Protein AF-A0A5C4U6F4-F1 (afdb_monomer_lite)

Organism: NCBI:txid1448266

Radius of gyration: 21.13 Å; chains: 1; bounding box: 52×26×67 Å

Secondary structure (DSSP, 8-state):
---PPPPP-SHHHHHHHHHHHHHHHIIIIIS-EEE-THHHHHSTT--EEETTT--HHHHHHHHHHHHHHHHHHHHHHHHHHHHHHHHHHHSS--HHHHHHHHHHHHHHTTTTHHHHHHHHHHHHHHHHTT----SSS----GGGHHHHHHHHHHHHHHHHHHHHHHHHHHHHHTT-

Structure (mmCIF, N/CA/C/O backbone):
data_AF-A0A5C4U6F4-F1
#
_entry.id   AF-A0A5C4U6F4-F1
#
loop_
_atom_site.group_PDB
_atom_site.id
_atom_site.type_symbol
_atom_site.label_atom_id
_atom_site.label_alt_id
_atom_site.label_comp_id
_atom_site.label_asym_id
_atom_site.label_entity_id
_atom_site.label_seq_id
_atom_site.pdbx_PDB_ins_code
_atom_site.Cartn_x
_atom_site.Cartn_y
_atom_site.Cartn_z
_atom_site.occupancy
_atom_site.B_iso_or_equiv
_atom_site.auth_seq_id
_atom_site.auth_comp_id
_atom_site.auth_asym_id
_atom_site.auth_atom_id
_atom_site.pdbx_PDB_model_num
ATOM 1 N N . MET A 1 1 ? -25.221 11.798 31.124 1.00 43.78 1 MET A N 1
ATOM 2 C CA . MET A 1 1 ? -24.812 12.220 29.763 1.00 43.78 1 MET A CA 1
ATOM 3 C C . MET A 1 1 ? -24.644 10.968 28.917 1.00 43.78 1 MET A C 1
ATOM 5 O O . MET A 1 1 ? -23.911 10.088 29.334 1.00 43.78 1 MET A O 1
ATOM 9 N N . LYS A 1 2 ? -25.343 10.835 27.782 1.00 39.31 2 LYS A N 1
ATOM 10 C CA . LYS A 1 2 ? -25.127 9.717 26.847 1.00 39.31 2 LYS A CA 1
ATOM 11 C C . LYS A 1 2 ? -23.857 10.037 26.055 1.00 39.31 2 LYS A C 1
ATOM 13 O O . LYS A 1 2 ? -23.922 10.786 25.084 1.00 39.31 2 LYS A O 1
ATOM 18 N N . THR A 1 3 ? -22.701 9.566 26.509 1.00 49.53 3 THR A N 1
ATOM 19 C CA . THR A 1 3 ? -21.468 9.658 25.722 1.00 49.53 3 THR A CA 1
ATOM 20 C C . THR A 1 3 ? -21.665 8.784 24.485 1.00 49.53 3 THR A C 1
ATOM 22 O O . THR A 1 3 ? -21.923 7.584 24.569 1.00 49.53 3 THR A O 1
ATOM 25 N N . SER A 1 4 ? -21.679 9.401 23.303 1.00 56.97 4 SER A N 1
ATOM 26 C CA . SER A 1 4 ? -21.744 8.651 22.052 1.00 56.97 4 SER A CA 1
ATOM 27 C C . SER A 1 4 ? -20.520 7.745 21.980 1.00 56.97 4 SER A C 1
ATOM 29 O O . SER A 1 4 ? -19.397 8.244 22.051 1.00 56.97 4 SER A O 1
ATOM 31 N N . SER A 1 5 ? -20.721 6.433 21.845 1.00 60.81 5 SER A N 1
ATOM 32 C CA . SER A 1 5 ? -19.614 5.482 21.726 1.00 60.81 5 SER A CA 1
ATOM 33 C C . SER A 1 5 ? -18.685 5.902 20.577 1.00 60.81 5 SER A C 1
ATOM 35 O O . SER A 1 5 ? -19.193 6.141 19.471 1.00 60.81 5 SER A O 1
ATOM 37 N N . PRO A 1 6 ? -17.360 5.979 20.792 1.00 65.88 6 PRO A N 1
ATOM 38 C CA . PRO A 1 6 ? -16.426 6.352 19.740 1.00 65.88 6 PRO A CA 1
ATOM 39 C C . PRO A 1 6 ? -16.522 5.349 18.583 1.00 65.88 6 PRO A C 1
ATOM 41 O O . PRO A 1 6 ? -16.451 4.137 18.786 1.00 65.88 6 PRO A O 1
ATOM 44 N N . LYS A 1 7 ? -16.741 5.860 17.366 1.00 75.50 7 LYS A N 1
ATOM 45 C CA . LYS A 1 7 ? -16.837 5.051 16.144 1.00 75.50 7 LYS A CA 1
ATOM 46 C C . LYS A 1 7 ? -15.487 5.029 15.443 1.00 75.50 7 LYS A C 1
ATOM 48 O O . LYS A 1 7 ? -14.863 6.072 15.262 1.00 75.50 7 LYS A O 1
ATOM 53 N N . ALA A 1 8 ? -15.064 3.852 15.005 1.00 76.75 8 ALA A N 1
ATOM 54 C CA . ALA A 1 8 ? -13.876 3.697 14.188 1.00 76.75 8 ALA A CA 1
ATOM 55 C C . ALA A 1 8 ? -14.076 4.381 12.819 1.00 76.75 8 ALA A C 1
ATOM 57 O O . ALA A 1 8 ? -15.143 4.223 12.207 1.00 76.75 8 ALA A O 1
ATOM 58 N N . PRO A 1 9 ? -13.079 5.140 12.324 1.00 73.00 9 PRO A N 1
ATOM 59 C CA . PRO A 1 9 ? -13.207 5.922 11.102 1.00 73.00 9 PRO A CA 1
ATOM 60 C C . PRO A 1 9 ? -13.297 5.004 9.878 1.00 73.00 9 PRO A C 1
ATOM 62 O O . PRO A 1 9 ? -12.328 4.363 9.482 1.00 73.00 9 PRO A O 1
ATOM 65 N N . THR A 1 10 ? -14.463 4.942 9.240 1.00 75.38 10 THR A N 1
ATOM 66 C CA . THR A 1 10 ? -14.660 4.241 7.955 1.00 75.38 10 THR A CA 1
ATOM 67 C C . THR A 1 10 ? -14.498 5.176 6.756 1.00 75.38 10 THR A C 1
ATOM 69 O O . THR A 1 10 ? -14.116 4.732 5.679 1.00 75.38 10 THR A O 1
ATOM 72 N N . ILE A 1 11 ? -14.702 6.484 6.943 1.00 71.62 11 ILE A N 1
ATOM 73 C CA . ILE A 1 11 ? -14.535 7.508 5.895 1.00 71.62 11 ILE A CA 1
ATOM 74 C C . ILE A 1 11 ? -13.068 7.602 5.440 1.00 71.62 11 ILE A C 1
ATOM 76 O O . ILE A 1 11 ? -12.798 7.699 4.244 1.00 71.62 11 ILE A O 1
ATOM 80 N N . GLY A 1 12 ? -12.115 7.476 6.374 1.00 72.62 12 GLY A N 1
ATOM 81 C CA . GLY A 1 12 ? -10.680 7.457 6.061 1.00 72.62 12 GLY A CA 1
ATOM 82 C C . GLY A 1 12 ? -10.267 6.305 5.135 1.00 72.62 12 GLY A C 1
ATOM 83 O O . GLY A 1 12 ? -9.330 6.449 4.356 1.00 72.62 12 GLY A O 1
ATOM 84 N N . PHE A 1 13 ? -11.011 5.194 5.141 1.00 77.62 13 PHE A N 1
ATOM 85 C CA . PHE A 1 13 ? -10.776 4.083 4.221 1.00 77.62 13 PHE A CA 1
ATOM 86 C C . PHE A 1 13 ? -11.213 4.405 2.785 1.00 77.62 13 PHE A C 1
ATOM 88 O O . PHE A 1 13 ? -10.499 4.075 1.842 1.00 77.62 13 PHE A O 1
ATOM 95 N N . GLY A 1 14 ? -12.348 5.091 2.605 1.00 78.25 14 GLY A N 1
ATOM 96 C CA . GLY A 1 14 ? -12.781 5.546 1.279 1.00 78.25 14 GLY A CA 1
ATOM 97 C C . GLY A 1 14 ? -11.750 6.475 0.635 1.00 78.25 14 GLY A C 1
ATOM 98 O O . GLY A 1 14 ? -11.424 6.323 -0.537 1.00 78.25 14 GLY A O 1
ATOM 99 N N . PHE A 1 15 ? -11.161 7.373 1.427 1.00 81.75 15 PHE A N 1
ATOM 100 C CA . PHE A 1 15 ? -10.066 8.235 0.982 1.00 81.75 15 PHE A CA 1
ATOM 101 C C . PHE A 1 15 ? -8.808 7.440 0.585 1.00 81.75 15 PHE A C 1
ATOM 103 O O . PHE A 1 15 ? -8.254 7.673 -0.488 1.00 81.75 15 PHE A O 1
ATOM 110 N N . LEU A 1 16 ? -8.398 6.457 1.399 1.00 83.88 16 LEU A N 1
ATOM 111 C CA . LEU A 1 16 ? -7.277 5.559 1.088 1.00 83.88 16 LEU A CA 1
ATOM 112 C C . LEU A 1 16 ? -7.483 4.790 -0.224 1.00 83.88 16 LEU A C 1
ATOM 114 O O . LEU A 1 16 ? -6.562 4.716 -1.036 1.00 83.88 16 LEU A O 1
ATOM 118 N N . LEU A 1 17 ? -8.681 4.240 -0.449 1.00 83.25 17 LEU A N 1
ATOM 119 C CA . LEU A 1 17 ? -8.996 3.528 -1.688 1.00 83.25 17 LEU A CA 1
ATOM 120 C C . LEU A 1 17 ? -8.942 4.443 -2.907 1.00 83.25 17 LEU A C 1
ATOM 122 O O . LEU A 1 17 ? -8.392 4.045 -3.929 1.00 83.25 17 LEU A O 1
ATOM 126 N N . THR A 1 18 ? -9.471 5.662 -2.803 1.00 85.19 18 THR A N 1
ATOM 127 C CA . THR A 1 18 ? -9.406 6.635 -3.899 1.00 85.19 18 THR A CA 1
ATOM 128 C C . THR A 1 18 ? -7.960 6.977 -4.243 1.00 85.19 18 THR A C 1
ATOM 130 O O . THR A 1 18 ? -7.605 6.993 -5.416 1.00 85.19 18 THR A O 1
ATOM 133 N N . ILE A 1 19 ? -7.096 7.179 -3.244 1.00 85.69 19 ILE A N 1
ATOM 134 C CA . ILE A 1 19 ? -5.668 7.439 -3.478 1.00 85.69 19 ILE A CA 1
ATOM 135 C C . ILE A 1 19 ? -4.981 6.236 -4.126 1.00 85.69 19 ILE A C 1
ATOM 137 O O . ILE A 1 19 ? -4.240 6.415 -5.089 1.00 85.69 19 ILE A O 1
ATOM 141 N N . LEU A 1 20 ? -5.241 5.017 -3.643 1.00 85.19 20 LEU A N 1
ATOM 142 C CA . LEU A 1 20 ? -4.702 3.798 -4.252 1.00 85.19 20 LEU A CA 1
ATOM 143 C C . LEU A 1 20 ? -5.174 3.640 -5.701 1.00 85.19 20 LEU A C 1
ATOM 145 O O . LEU A 1 20 ? -4.367 3.333 -6.572 1.00 85.19 20 LEU A O 1
ATOM 149 N N . ALA A 1 21 ? -6.451 3.903 -5.980 1.00 85.88 21 ALA A N 1
ATOM 150 C CA . ALA A 1 21 ? -7.000 3.859 -7.330 1.00 85.88 21 ALA A CA 1
ATOM 151 C C . ALA A 1 21 ? -6.348 4.907 -8.243 1.00 85.88 21 ALA A C 1
ATOM 153 O O . ALA A 1 21 ? -5.967 4.577 -9.363 1.00 85.88 21 ALA A O 1
ATOM 154 N N . ILE A 1 22 ? -6.160 6.141 -7.759 1.00 86.69 22 ILE A N 1
ATOM 155 C CA . ILE A 1 22 ? -5.446 7.195 -8.493 1.00 86.69 22 ILE A CA 1
ATOM 156 C C . ILE A 1 22 ? -4.006 6.767 -8.774 1.00 86.69 22 ILE A C 1
ATOM 158 O O . ILE A 1 22 ? -3.541 6.936 -9.894 1.00 86.69 22 ILE A O 1
ATOM 162 N N . TYR A 1 23 ? -3.309 6.187 -7.795 1.00 83.44 23 TYR A N 1
ATOM 163 C CA . TYR A 1 23 ? -1.933 5.720 -7.971 1.00 83.44 23 TYR A CA 1
ATOM 164 C C . TYR A 1 23 ? -1.845 4.608 -9.030 1.00 83.44 23 TYR A C 1
ATOM 166 O O . TYR A 1 23 ? -0.988 4.669 -9.907 1.00 83.44 23 TYR A O 1
ATOM 174 N N . ILE A 1 24 ? -2.777 3.649 -9.015 1.00 85.44 24 ILE A N 1
ATOM 175 C CA . ILE A 1 24 ? -2.857 2.572 -10.016 1.00 85.44 24 ILE A CA 1
ATOM 176 C C . ILE A 1 24 ? -3.154 3.118 -11.411 1.00 85.44 24 ILE A C 1
ATOM 178 O O . ILE A 1 24 ? -2.460 2.784 -12.371 1.00 85.44 24 ILE A O 1
ATOM 182 N N . LEU A 1 25 ? -4.169 3.975 -11.530 1.00 86.19 25 LEU A N 1
ATOM 183 C CA . LEU A 1 25 ? -4.541 4.594 -12.800 1.00 86.19 25 LEU A CA 1
ATOM 184 C C . LEU A 1 25 ? -3.403 5.448 -13.352 1.00 86.19 25 LEU A C 1
ATOM 186 O O . LEU A 1 25 ? -3.127 5.396 -14.547 1.00 86.19 25 LEU A O 1
ATOM 190 N N . ARG A 1 26 ? -2.713 6.194 -12.486 1.00 83.94 26 ARG A N 1
ATOM 191 C CA . ARG A 1 26 ? -1.544 6.984 -12.858 1.00 83.94 26 ARG A CA 1
ATOM 192 C C . ARG A 1 26 ? -0.465 6.111 -13.488 1.00 83.94 26 ARG A C 1
ATOM 194 O O . ARG A 1 26 ? -0.109 6.371 -14.626 1.00 83.94 26 ARG A O 1
ATOM 201 N N . THR A 1 27 ? -0.025 5.049 -12.816 1.00 82.00 27 THR A N 1
ATOM 202 C CA . THR A 1 27 ? 1.025 4.159 -13.342 1.00 82.00 27 THR A CA 1
ATOM 203 C C . THR A 1 27 ? 0.613 3.460 -14.643 1.00 82.00 27 THR A C 1
ATOM 205 O O . THR A 1 27 ? 1.396 3.396 -15.586 1.00 82.00 27 THR A O 1
ATOM 208 N N . LEU A 1 28 ? -0.608 2.916 -14.708 1.00 84.44 28 LEU A N 1
ATOM 209 C CA . LEU A 1 28 ? -1.011 2.034 -15.811 1.00 84.44 28 LEU A CA 1
ATOM 210 C C . LEU A 1 28 ? -1.570 2.771 -17.031 1.00 84.44 28 LEU A C 1
ATOM 212 O O . LEU A 1 28 ? -1.412 2.289 -18.149 1.00 84.44 28 LEU A O 1
ATOM 216 N N . VAL A 1 29 ? -2.264 3.891 -16.826 1.00 81.94 29 VAL A N 1
ATOM 217 C CA . VAL A 1 29 ? -3.041 4.561 -17.881 1.00 81.94 29 VAL A CA 1
ATOM 218 C C . VAL A 1 29 ? -2.384 5.860 -18.322 1.00 81.94 29 VAL A C 1
ATOM 220 O O . VAL A 1 29 ? -2.282 6.103 -19.521 1.00 81.94 29 VAL A O 1
ATOM 223 N N . PHE A 1 30 ? -1.961 6.690 -17.366 1.00 81.44 30 PHE A N 1
ATOM 224 C CA . PHE A 1 30 ? -1.459 8.032 -17.661 1.00 81.44 30 PHE A CA 1
ATOM 225 C C . PHE A 1 30 ? 0.044 8.039 -17.939 1.00 81.44 30 PHE A C 1
ATOM 227 O O . PHE A 1 30 ? 0.463 8.507 -18.990 1.00 81.44 3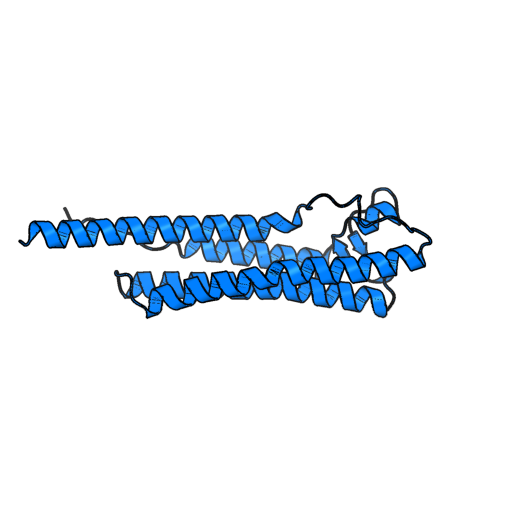0 PHE A O 1
ATOM 234 N N . ASP A 1 31 ? 0.831 7.485 -17.020 1.00 83.00 31 ASP A N 1
ATOM 235 C CA . ASP A 1 31 ? 2.291 7.485 -17.096 1.00 83.00 31 ASP A CA 1
ATOM 236 C C . ASP A 1 31 ? 2.804 6.362 -18.020 1.00 83.00 31 ASP A C 1
ATOM 238 O O . ASP A 1 31 ? 3.913 6.455 -18.539 1.00 83.00 31 ASP A O 1
ATOM 242 N N . GLN A 1 32 ? 1.997 5.309 -18.238 1.00 84.56 32 GLN A N 1
ATOM 243 C CA . GLN A 1 32 ? 2.347 4.109 -19.022 1.00 84.56 32 GLN A CA 1
ATOM 244 C C . GLN A 1 32 ? 3.769 3.611 -18.723 1.00 84.56 32 GLN A C 1
ATOM 246 O O . GLN A 1 32 ? 4.562 3.315 -19.617 1.00 84.56 32 GLN A O 1
ATOM 251 N N . GLY A 1 33 ? 4.108 3.573 -17.439 1.00 84.94 33 GLY A N 1
ATOM 252 C CA . GLY A 1 33 ? 5.467 3.339 -16.994 1.00 84.94 33 GLY A CA 1
ATOM 253 C C . GLY A 1 33 ? 5.553 3.197 -15.486 1.00 84.94 33 GLY A C 1
ATOM 254 O O . GLY A 1 33 ? 4.643 3.574 -14.745 1.00 84.94 33 GLY A O 1
ATOM 255 N N . PHE A 1 34 ? 6.658 2.629 -15.016 1.00 83.38 34 PHE A N 1
ATOM 256 C CA . PHE A 1 34 ? 6.899 2.445 -13.591 1.00 83.38 34 PHE A CA 1
ATOM 257 C C . PHE A 1 34 ? 7.718 3.613 -13.039 1.00 83.38 34 PHE A C 1
ATOM 259 O O . PHE A 1 34 ? 8.831 3.836 -13.518 1.00 83.38 34 PHE A O 1
ATOM 266 N N . PRO A 1 35 ? 7.230 4.338 -12.014 1.00 80.56 35 PRO A N 1
ATOM 267 C CA . PRO A 1 35 ? 8.041 5.348 -11.352 1.00 80.56 35 PRO A CA 1
ATOM 268 C C . PRO A 1 35 ? 9.224 4.653 -10.679 1.00 80.56 35 PRO A C 1
ATOM 270 O O . PRO A 1 35 ? 9.040 3.805 -9.802 1.00 80.56 35 PRO A O 1
ATOM 273 N N . HIS A 1 36 ? 10.438 4.967 -11.121 1.00 78.06 36 HIS A N 1
ATOM 274 C CA . HIS A 1 36 ? 11.644 4.370 -10.565 1.00 78.06 36 HIS A CA 1
ATOM 275 C C . HIS A 1 36 ? 12.854 5.279 -10.811 1.00 78.06 36 HIS A C 1
ATOM 277 O O . HIS A 1 36 ? 13.015 5.775 -11.927 1.00 78.06 36 HIS A O 1
ATOM 283 N N . PRO A 1 37 ? 13.763 5.452 -9.830 1.00 77.31 37 PRO A N 1
ATOM 284 C CA . PRO A 1 37 ? 14.943 6.307 -9.991 1.00 77.31 37 PRO A CA 1
ATOM 285 C C . PRO A 1 37 ? 15.850 5.921 -11.165 1.00 77.31 37 PRO A C 1
ATOM 287 O O . PRO A 1 37 ? 16.582 6.760 -11.676 1.00 77.31 37 PRO A O 1
ATOM 290 N N . VAL A 1 38 ? 15.784 4.664 -11.615 1.00 77.81 38 VAL A N 1
ATOM 291 C CA . VAL A 1 38 ? 16.573 4.175 -12.759 1.00 77.81 38 VAL A CA 1
ATOM 292 C C . VAL A 1 38 ? 16.274 4.934 -14.051 1.00 77.81 38 VAL A C 1
ATOM 294 O O . VAL A 1 38 ? 17.178 5.074 -14.866 1.00 77.81 38 VAL A O 1
ATOM 297 N N . ALA A 1 39 ? 15.059 5.472 -14.206 1.00 81.06 39 ALA A N 1
ATOM 298 C CA . ALA A 1 39 ? 14.689 6.292 -15.356 1.00 81.06 39 ALA A CA 1
ATOM 299 C C . ALA A 1 39 ? 15.653 7.473 -15.513 1.00 81.06 39 ALA A C 1
ATOM 301 O O . ALA A 1 39 ? 16.315 7.579 -16.533 1.00 81.06 39 ALA A O 1
ATOM 302 N N . SER A 1 40 ? 15.857 8.250 -14.442 1.00 79.00 40 SER A N 1
ATOM 303 C CA . SER A 1 40 ? 16.752 9.419 -14.437 1.00 79.00 40 SER A CA 1
ATOM 304 C C . SER A 1 40 ? 18.217 9.109 -14.728 1.00 79.00 40 SER A C 1
ATOM 306 O O . SER A 1 40 ? 18.981 10.002 -15.090 1.00 79.00 40 SER A O 1
ATOM 308 N N . VAL A 1 41 ? 18.624 7.859 -14.510 1.00 77.50 41 VAL A N 1
ATOM 309 C CA . VAL A 1 41 ? 20.000 7.416 -14.723 1.00 77.50 41 VAL A CA 1
ATOM 310 C C . VAL A 1 41 ? 20.218 6.974 -16.168 1.00 77.50 41 VAL A C 1
ATOM 312 O O . VAL A 1 41 ? 21.297 7.194 -16.710 1.00 77.50 41 VAL A O 1
ATOM 315 N N . VAL A 1 42 ? 19.205 6.369 -16.787 1.00 77.31 42 VAL A N 1
ATOM 316 C CA . VAL A 1 42 ? 19.246 5.988 -18.204 1.00 77.31 42 VAL A CA 1
ATOM 317 C C . VAL A 1 42 ? 18.970 7.201 -19.096 1.00 77.31 42 VAL A C 1
ATOM 319 O O . VAL A 1 42 ? 19.690 7.417 -20.067 1.00 77.31 42 VAL A O 1
ATOM 322 N N . GLU A 1 43 ? 17.997 8.031 -18.725 1.00 80.31 43 GLU A N 1
ATOM 323 C CA . GLU A 1 43 ? 17.619 9.254 -19.426 1.00 80.31 43 GLU A CA 1
ATOM 324 C C . GLU A 1 43 ? 17.541 10.439 -18.435 1.00 8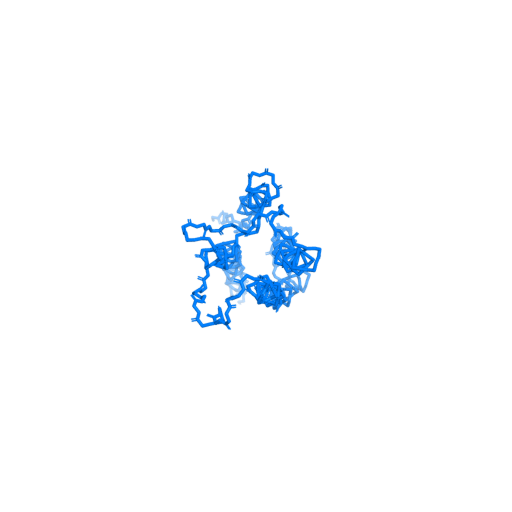0.31 43 GLU A C 1
ATOM 326 O O . GLU A 1 43 ? 16.630 10.524 -17.601 1.00 80.31 43 GLU A O 1
ATOM 331 N N . PRO A 1 44 ? 18.520 11.368 -18.463 1.00 79.25 44 PRO A N 1
ATOM 332 C CA . PRO A 1 44 ? 18.588 12.467 -17.505 1.00 79.25 44 PRO A CA 1
ATOM 333 C C . PRO A 1 44 ? 17.336 13.352 -17.516 1.00 79.25 44 PRO A C 1
ATOM 335 O O . PRO A 1 44 ? 16.990 13.955 -18.528 1.00 79.25 44 PRO A O 1
ATOM 338 N N . GLY A 1 45 ? 16.702 13.497 -16.350 1.00 76.69 45 GLY A N 1
ATOM 339 C CA . GLY A 1 45 ? 15.483 14.296 -16.169 1.00 76.69 45 GLY A CA 1
ATOM 340 C C . GLY A 1 45 ? 14.191 13.479 -16.157 1.00 76.69 45 GLY A C 1
ATOM 341 O O . GLY A 1 45 ? 13.143 14.014 -15.792 1.00 76.69 45 GLY A O 1
ATOM 342 N N . GLU A 1 46 ? 14.261 12.186 -16.469 1.00 81.12 46 GLU A N 1
ATOM 343 C CA . GLU A 1 46 ? 13.107 11.298 -16.457 1.00 81.12 46 GLU A CA 1
ATOM 344 C C . GLU A 1 46 ? 12.893 10.636 -15.087 1.00 81.12 46 GLU A C 1
ATOM 346 O O . GLU A 1 46 ? 13.827 10.397 -14.327 1.00 81.12 46 GLU A O 1
ATOM 351 N N . THR A 1 47 ? 11.642 10.355 -14.718 1.00 79.81 47 THR A N 1
ATOM 352 C CA . THR A 1 47 ? 11.300 9.746 -13.408 1.00 79.81 47 THR A CA 1
ATOM 353 C C . THR A 1 47 ? 10.507 8.449 -13.534 1.00 79.81 47 THR A C 1
ATOM 355 O O . THR A 1 47 ? 10.215 7.788 -12.533 1.00 79.81 47 THR A O 1
ATOM 358 N N . ILE A 1 48 ? 10.168 8.083 -14.766 1.00 84.25 48 ILE A N 1
ATOM 359 C CA . ILE A 1 48 ? 9.292 6.977 -15.118 1.00 84.25 48 ILE A CA 1
ATOM 360 C C . ILE A 1 48 ? 10.034 6.115 -16.130 1.00 84.25 48 ILE A C 1
ATOM 362 O O . ILE A 1 48 ? 10.578 6.625 -17.096 1.00 84.25 48 ILE A O 1
ATOM 366 N N . VAL A 1 49 ? 10.062 4.807 -15.903 1.00 82.62 49 VAL A N 1
ATOM 367 C CA . VAL A 1 49 ? 10.536 3.854 -16.905 1.00 82.62 49 VAL A CA 1
ATOM 368 C C . VAL A 1 49 ? 9.335 3.448 -17.742 1.00 82.62 49 VAL A C 1
ATOM 370 O O . VAL A 1 49 ? 8.455 2.736 -17.243 1.00 82.62 49 VAL A O 1
ATOM 373 N N . HIS A 1 50 ? 9.266 3.932 -18.976 1.00 86.69 50 HIS A N 1
ATOM 374 C CA . HIS A 1 50 ? 8.119 3.691 -19.842 1.00 86.69 50 HIS A CA 1
ATOM 375 C C . HIS A 1 50 ? 8.043 2.228 -20.306 1.00 86.69 50 HIS A C 1
ATOM 377 O O . HIS A 1 50 ? 9.048 1.526 -20.437 1.00 86.69 50 HIS A O 1
ATOM 383 N N . PHE A 1 51 ? 6.820 1.726 -20.502 1.00 86.00 51 PHE A N 1
ATOM 384 C CA . PHE A 1 51 ? 6.592 0.321 -20.857 1.00 86.00 51 PHE A CA 1
ATOM 385 C C . PHE A 1 51 ? 7.156 -0.056 -22.230 1.00 86.00 51 PHE A C 1
ATOM 387 O O . PHE A 1 51 ? 7.510 -1.213 -22.437 1.00 86.00 51 PHE A O 1
ATOM 394 N N . ASP A 1 52 ? 7.239 0.897 -23.154 1.00 83.50 52 ASP A N 1
ATOM 395 C CA . ASP A 1 52 ? 7.779 0.726 -24.504 1.00 83.50 52 ASP A CA 1
ATOM 396 C C . ASP A 1 52 ? 9.310 0.587 -24.528 1.00 83.50 52 ASP A C 1
ATOM 398 O O . ASP A 1 52 ? 9.850 -0.085 -25.405 1.00 83.50 52 ASP A O 1
ATOM 402 N N . GLN A 1 53 ? 10.004 1.148 -23.536 1.00 79.12 53 GLN A N 1
ATOM 403 C CA . GLN A 1 53 ? 11.455 1.028 -23.369 1.00 79.12 53 GLN A CA 1
ATOM 404 C C . GLN A 1 53 ? 11.872 -0.303 -22.709 1.00 79.12 53 GLN A C 1
ATOM 406 O O . GLN A 1 53 ? 13.036 -0.707 -22.763 1.00 79.12 53 GLN A O 1
ATOM 411 N N . LEU A 1 54 ? 10.935 -1.015 -22.073 1.00 81.19 54 LEU A N 1
ATOM 412 C CA . LEU A 1 54 ? 11.223 -2.225 -21.306 1.00 81.19 54 LEU A CA 1
ATOM 413 C C . LEU A 1 54 ? 11.169 -3.492 -22.172 1.00 81.19 54 LEU A C 1
ATOM 415 O O . LEU A 1 54 ? 10.125 -3.886 -22.691 1.00 81.19 54 LEU A O 1
ATOM 419 N N . THR A 1 55 ? 12.288 -4.219 -22.237 1.00 79.88 55 THR A N 1
ATOM 420 C CA . THR A 1 55 ? 12.306 -5.595 -22.760 1.00 79.88 55 THR A CA 1
ATOM 421 C C . THR A 1 55 ? 11.535 -6.551 -21.831 1.00 79.88 55 THR A C 1
ATOM 423 O O . THR A 1 55 ? 11.338 -6.274 -20.644 1.00 79.88 55 THR A O 1
ATOM 426 N N . SER A 1 56 ? 11.092 -7.707 -22.349 1.00 78.44 56 SER A N 1
ATOM 427 C CA . SER A 1 56 ? 10.190 -8.633 -21.631 1.00 78.44 56 SER A CA 1
ATOM 428 C C . SER A 1 56 ? 10.707 -9.101 -20.260 1.00 78.44 56 SER A C 1
ATOM 430 O O . SER A 1 56 ? 9.903 -9.369 -19.368 1.00 78.44 56 SER A O 1
ATOM 432 N N . GLY A 1 57 ? 12.031 -9.161 -20.069 1.00 86.12 57 GLY A N 1
ATOM 433 C CA . GLY A 1 57 ? 12.669 -9.504 -18.794 1.00 86.12 57 GLY A CA 1
ATOM 434 C C . GLY A 1 57 ? 12.456 -8.431 -17.715 1.00 86.12 57 GLY A C 1
ATOM 435 O O . GLY A 1 57 ? 11.703 -8.678 -16.770 1.00 86.12 57 GLY A O 1
ATOM 436 N N . PRO A 1 58 ? 13.074 -7.240 -17.839 1.00 86.62 58 PRO A N 1
ATOM 437 C CA . PRO A 1 58 ? 12.887 -6.121 -16.913 1.00 86.62 58 PRO A CA 1
ATOM 438 C C . PRO A 1 58 ? 11.419 -5.763 -16.660 1.00 86.62 58 PRO A C 1
ATOM 440 O O . PRO A 1 58 ? 11.036 -5.563 -15.505 1.00 86.62 58 PRO A O 1
ATOM 443 N N . LEU A 1 59 ? 10.579 -5.764 -17.705 1.00 88.25 59 LEU A N 1
ATOM 444 C CA . LEU A 1 59 ? 9.142 -5.502 -17.580 1.00 88.25 59 LEU A CA 1
ATOM 445 C C . LEU A 1 59 ? 8.474 -6.446 -16.570 1.00 88.25 59 LEU A C 1
ATOM 447 O O . LEU A 1 59 ? 7.695 -6.004 -15.725 1.00 88.25 59 LEU A O 1
ATOM 451 N N . GLY A 1 60 ? 8.808 -7.738 -16.628 1.00 88.06 60 GLY A N 1
ATOM 452 C CA . GLY A 1 60 ? 8.277 -8.749 -15.717 1.00 88.06 60 GLY A CA 1
ATOM 453 C C . GLY A 1 60 ? 8.624 -8.463 -14.256 1.00 88.06 60 GLY A C 1
ATOM 454 O O . GLY A 1 60 ? 7.747 -8.520 -13.395 1.00 88.06 60 GLY A O 1
ATOM 455 N N . TYR A 1 61 ? 9.872 -8.086 -13.967 1.00 89.88 61 TYR A N 1
ATOM 456 C CA . TYR A 1 61 ? 10.295 -7.721 -12.611 1.00 89.88 61 TYR A CA 1
ATOM 457 C C . TYR A 1 61 ? 9.580 -6.471 -12.103 1.00 89.88 61 TYR A C 1
ATOM 459 O O . TYR A 1 61 ? 9.058 -6.468 -10.985 1.00 89.88 61 TYR A O 1
ATOM 467 N N . PHE A 1 62 ? 9.494 -5.422 -12.924 1.00 88.56 62 PHE A N 1
ATOM 468 C CA . PHE A 1 62 ? 8.781 -4.211 -12.533 1.00 88.56 62 PHE A CA 1
ATOM 469 C C . PHE A 1 62 ? 7.299 -4.472 -12.258 1.00 88.56 62 PHE A C 1
ATOM 471 O O . PHE A 1 62 ? 6.786 -4.007 -11.236 1.00 88.56 62 PHE A O 1
ATOM 478 N N . ALA A 1 63 ? 6.639 -5.258 -13.114 1.00 89.44 63 ALA A N 1
ATOM 479 C CA . ALA A 1 63 ? 5.234 -5.619 -12.968 1.00 89.44 63 ALA A CA 1
ATOM 480 C C . ALA A 1 63 ? 4.979 -6.474 -11.720 1.00 89.44 63 ALA A C 1
ATOM 482 O O . ALA A 1 63 ? 4.069 -6.171 -10.948 1.00 89.44 63 ALA A O 1
ATOM 483 N N . VAL A 1 64 ? 5.798 -7.504 -11.473 1.00 92.25 64 VAL A N 1
ATOM 484 C CA . VAL A 1 64 ? 5.678 -8.353 -10.275 1.00 92.25 64 VAL A CA 1
ATOM 485 C C . VAL A 1 64 ? 5.929 -7.537 -9.012 1.00 92.25 64 VAL A C 1
ATOM 487 O O . VAL A 1 64 ? 5.136 -7.597 -8.073 1.00 92.25 64 VAL A O 1
ATOM 490 N N . GLY A 1 65 ? 6.988 -6.727 -8.988 1.00 90.62 65 GLY A N 1
ATOM 491 C CA . GLY A 1 65 ? 7.287 -5.872 -7.846 1.00 90.62 65 GLY A CA 1
ATOM 492 C C . GLY A 1 65 ? 6.183 -4.843 -7.583 1.00 90.62 65 GLY A C 1
ATOM 493 O O . GLY A 1 65 ? 5.779 -4.645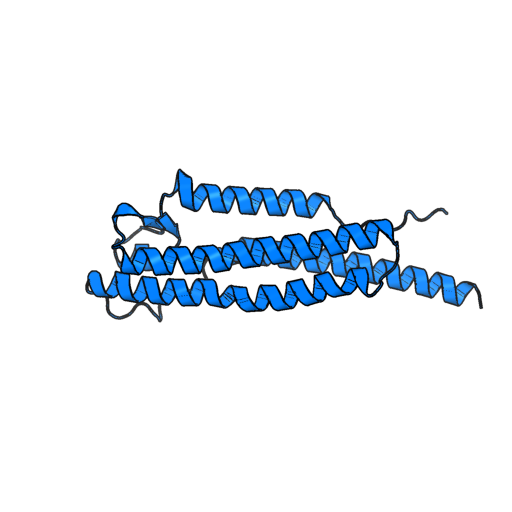 -6.437 1.00 90.62 65 GLY A O 1
ATOM 494 N N . TYR A 1 66 ? 5.611 -4.254 -8.638 1.00 88.94 66 TYR A N 1
ATOM 495 C CA . TYR A 1 66 ? 4.461 -3.356 -8.531 1.00 88.94 66 TYR A CA 1
ATOM 496 C C . TYR A 1 66 ? 3.221 -4.071 -7.977 1.00 88.94 66 TYR A C 1
ATOM 498 O O . TYR A 1 66 ? 2.590 -3.579 -7.040 1.00 88.94 66 TYR A O 1
ATOM 506 N N . ALA A 1 67 ? 2.906 -5.262 -8.492 1.00 90.75 67 ALA A N 1
ATOM 507 C CA . ALA A 1 67 ? 1.791 -6.077 -8.022 1.00 90.75 67 ALA A CA 1
ATOM 508 C C . ALA A 1 67 ? 1.942 -6.467 -6.544 1.00 90.75 67 ALA A C 1
ATOM 510 O O . ALA A 1 67 ? 0.961 -6.432 -5.803 1.00 90.75 67 ALA A O 1
ATOM 511 N N . LEU A 1 68 ? 3.161 -6.770 -6.086 1.00 91.81 68 LEU A N 1
ATOM 512 C CA . LEU A 1 68 ? 3.448 -7.026 -4.673 1.00 91.81 68 LEU A CA 1
ATOM 513 C C . LEU A 1 68 ? 3.210 -5.780 -3.808 1.00 91.81 68 LEU A C 1
ATOM 515 O O . LEU A 1 68 ? 2.520 -5.874 -2.791 1.00 91.81 68 LEU A O 1
ATOM 519 N N . LYS A 1 69 ? 3.704 -4.599 -4.213 1.00 89.88 69 LYS A N 1
ATOM 520 C CA . LYS A 1 69 ? 3.464 -3.339 -3.477 1.00 89.88 69 LYS A CA 1
ATOM 521 C C . LYS A 1 69 ? 1.971 -3.041 -3.357 1.00 89.88 69 LYS A C 1
ATOM 523 O O . LYS A 1 69 ? 1.453 -2.834 -2.263 1.00 89.88 69 LYS A O 1
ATOM 528 N N . ILE A 1 70 ? 1.257 -3.053 -4.478 1.00 89.62 70 ILE A N 1
ATOM 529 C CA . ILE A 1 70 ? -0.169 -2.715 -4.507 1.00 89.62 70 ILE A CA 1
ATOM 530 C C . ILE A 1 70 ? -1.010 -3.782 -3.806 1.00 89.62 70 ILE A C 1
ATOM 532 O O . ILE A 1 70 ? -1.876 -3.452 -2.996 1.00 89.62 70 ILE A O 1
ATOM 536 N N . GLY A 1 71 ? -0.733 -5.061 -4.057 1.00 91.50 71 GLY A N 1
ATOM 537 C CA . GLY A 1 71 ? -1.451 -6.175 -3.446 1.00 91.50 71 GLY A CA 1
ATOM 538 C C . GLY A 1 71 ? -1.325 -6.185 -1.924 1.00 91.50 71 GLY A C 1
ATOM 539 O O . GLY A 1 71 ? -2.325 -6.380 -1.228 1.00 91.50 71 GLY A O 1
ATOM 540 N N . THR A 1 72 ? -0.132 -5.905 -1.391 1.00 92.62 72 THR A N 1
ATOM 541 C CA . THR A 1 72 ? 0.093 -5.814 0.062 1.00 92.62 72 THR A CA 1
ATOM 542 C C . THR A 1 72 ? -0.624 -4.618 0.681 1.00 92.62 72 THR A C 1
ATOM 544 O O . THR A 1 72 ? -1.268 -4.777 1.722 1.00 92.62 72 THR A O 1
ATOM 547 N N . LEU A 1 73 ? -0.604 -3.450 0.031 1.00 91.44 73 LEU A N 1
ATOM 548 C CA . LEU A 1 73 ? -1.329 -2.261 0.491 1.00 91.44 73 LEU A CA 1
ATOM 549 C C . LEU A 1 73 ? -2.849 -2.470 0.495 1.00 91.44 73 LEU A C 1
ATOM 551 O O . LEU A 1 73 ? -3.493 -2.210 1.510 1.00 91.44 73 LEU A O 1
ATOM 555 N N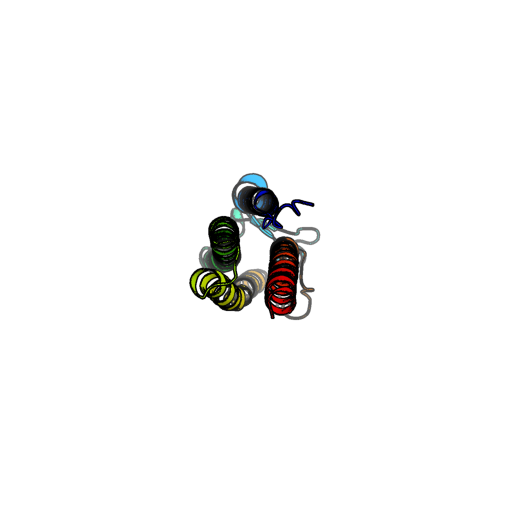 . ILE A 1 74 ? -3.422 -2.991 -0.596 1.00 91.44 74 ILE A N 1
ATOM 556 C CA . ILE A 1 74 ? -4.866 -3.265 -0.702 1.00 91.44 74 ILE A CA 1
ATOM 557 C C . ILE A 1 74 ? -5.298 -4.291 0.346 1.00 91.44 74 ILE A C 1
ATOM 559 O O . ILE A 1 74 ? -6.297 -4.088 1.042 1.00 91.44 74 ILE A O 1
ATOM 563 N N . SER A 1 75 ? -4.543 -5.381 0.489 1.00 93.25 75 SER A N 1
ATOM 564 C CA . SER A 1 75 ? -4.855 -6.443 1.450 1.00 93.25 75 SER A CA 1
ATOM 565 C C . SER A 1 75 ? -4.811 -5.917 2.886 1.00 93.25 75 SER A C 1
ATOM 567 O O . SER A 1 75 ? -5.746 -6.134 3.657 1.00 93.25 75 SER A O 1
ATOM 569 N N . SER A 1 76 ? -3.777 -5.144 3.228 1.00 93.06 76 SER A N 1
ATOM 570 C CA . SER A 1 76 ? -3.620 -4.553 4.562 1.00 93.06 76 SER A CA 1
ATOM 571 C C . SER A 1 76 ? -4.716 -3.530 4.866 1.00 93.06 76 SER A C 1
ATOM 573 O O . SER A 1 76 ? -5.338 -3.592 5.926 1.00 93.06 76 SER A O 1
ATOM 575 N N . ALA A 1 77 ? -5.024 -2.642 3.916 1.00 91.12 77 ALA A N 1
ATOM 576 C CA . ALA A 1 77 ? -6.117 -1.683 4.043 1.00 91.12 77 ALA A CA 1
ATOM 577 C C . ALA A 1 77 ? -7.464 -2.388 4.253 1.00 91.12 77 ALA A C 1
ATOM 579 O O . ALA A 1 77 ? -8.238 -2.007 5.132 1.00 91.12 77 ALA A O 1
ATOM 580 N N . THR A 1 78 ? -7.731 -3.450 3.490 1.00 92.06 78 THR A N 1
ATOM 581 C CA . THR A 1 78 ? -8.970 -4.231 3.599 1.00 92.06 78 THR A CA 1
ATOM 582 C C . THR A 1 78 ? -9.088 -4.904 4.965 1.00 92.06 78 THR A C 1
ATOM 584 O O . THR A 1 78 ? -10.150 -4.862 5.584 1.00 92.06 78 THR A O 1
ATOM 587 N N . LEU A 1 79 ? -8.003 -5.483 5.484 1.00 93.44 79 LEU A N 1
ATOM 588 C CA . LEU A 1 79 ? -7.986 -6.099 6.813 1.00 93.44 79 LEU A CA 1
ATOM 589 C C . LEU A 1 79 ? -8.244 -5.077 7.930 1.00 93.44 79 LEU A C 1
ATOM 591 O O . LEU A 1 79 ? -9.029 -5.352 8.842 1.00 93.44 79 LEU A O 1
ATOM 595 N N . LEU A 1 80 ? -7.659 -3.879 7.833 1.00 92.00 80 LEU A N 1
ATOM 596 C CA . LEU A 1 80 ? -7.926 -2.787 8.772 1.00 92.00 80 LEU A CA 1
ATOM 597 C C . LEU A 1 80 ? -9.376 -2.290 8.679 1.00 92.00 80 LEU A C 1
ATOM 599 O O . LEU A 1 80 ? -10.004 -2.053 9.712 1.00 92.00 80 LEU A O 1
ATOM 603 N N . LEU A 1 81 ? -9.957 -2.212 7.476 1.00 91.25 81 LEU A N 1
ATOM 604 C CA . LEU A 1 81 ? -11.383 -1.916 7.317 1.00 91.25 81 LEU A CA 1
ATOM 605 C C . LEU A 1 81 ? -12.248 -2.989 7.983 1.00 91.25 81 LEU A C 1
ATOM 607 O O . LEU A 1 81 ? -13.180 -2.660 8.713 1.00 91.25 81 LEU A O 1
ATOM 611 N N . VAL A 1 82 ? -11.953 -4.270 7.750 1.00 91.38 82 VAL A N 1
ATOM 612 C CA . VAL A 1 82 ? -12.696 -5.377 8.365 1.00 91.38 82 VAL A CA 1
ATOM 613 C C . VAL A 1 82 ? -12.636 -5.275 9.891 1.00 91.38 82 VAL A C 1
ATOM 615 O O . VAL A 1 82 ? -13.667 -5.438 10.542 1.00 91.38 82 VAL A O 1
ATOM 618 N N . SER A 1 83 ? -11.475 -4.936 10.461 1.00 90.62 83 SER A N 1
ATOM 619 C CA . SER A 1 83 ? -11.338 -4.647 11.895 1.00 90.62 83 SER A CA 1
ATOM 620 C C . SER A 1 83 ? -12.232 -3.483 12.332 1.00 90.62 83 SER A C 1
ATOM 622 O O . SER A 1 83 ? -13.010 -3.616 13.276 1.00 90.62 83 SER A O 1
ATOM 624 N N . SER A 1 84 ? -12.175 -2.354 11.620 1.00 89.56 84 SER A N 1
ATOM 625 C CA . SER A 1 84 ? -12.975 -1.151 11.889 1.00 89.56 84 SER A CA 1
ATOM 626 C C . SER A 1 84 ? -14.481 -1.440 11.875 1.00 89.56 84 SER A C 1
ATOM 628 O O . SER A 1 84 ? -15.204 -1.084 12.807 1.00 89.56 84 SER A O 1
ATOM 630 N N . LEU A 1 85 ? -14.960 -2.170 10.863 1.00 89.50 85 LEU A N 1
ATOM 631 C CA . LEU A 1 85 ? -16.363 -2.565 10.731 1.00 89.50 85 LEU A CA 1
ATOM 632 C C . LEU A 1 85 ? -16.808 -3.516 11.845 1.00 89.50 85 LEU A C 1
ATOM 634 O O . LEU A 1 85 ? -17.910 -3.358 12.370 1.00 89.50 85 LEU A O 1
ATOM 638 N N . ARG A 1 86 ? -15.971 -4.493 12.216 1.00 88.94 86 ARG A N 1
ATOM 639 C CA . ARG A 1 86 ? -16.265 -5.416 13.325 1.00 88.94 86 ARG A CA 1
ATOM 640 C C . ARG A 1 86 ? -16.328 -4.676 14.654 1.00 88.94 86 ARG A C 1
ATOM 642 O O . ARG A 1 86 ? -17.298 -4.834 15.386 1.00 88.94 86 ARG A O 1
ATOM 649 N N . PHE A 1 87 ? -15.370 -3.792 14.915 1.00 88.25 87 PHE A N 1
ATOM 650 C CA . PHE A 1 87 ? -15.364 -2.970 16.120 1.00 88.25 87 PHE A CA 1
ATOM 651 C C . PHE A 1 87 ? -16.602 -2.071 16.216 1.00 88.25 87 PHE A C 1
ATOM 653 O O . PHE A 1 87 ? -17.244 -2.022 17.260 1.00 88.25 87 PHE A O 1
ATOM 660 N N . ASN A 1 88 ? -16.994 -1.422 15.116 1.00 87.06 88 ASN A N 1
ATOM 661 C CA . ASN A 1 88 ? -18.197 -0.585 15.070 1.00 87.06 88 ASN A CA 1
ATOM 662 C C . ASN A 1 88 ? -19.496 -1.363 15.338 1.00 87.06 88 ASN A C 1
ATOM 664 O O . ASN A 1 88 ? -20.483 -0.761 15.756 1.00 87.06 88 ASN A O 1
ATOM 668 N N . ARG A 1 89 ? -19.515 -2.678 15.086 1.00 85.94 89 ARG A N 1
ATOM 669 C CA . ARG A 1 89 ? -20.657 -3.558 15.377 1.00 85.94 89 ARG A CA 1
ATOM 670 C C . ARG A 1 89 ? -20.640 -4.087 16.808 1.00 85.94 89 ARG A C 1
ATOM 672 O O . ARG A 1 89 ? -21.687 -4.147 17.438 1.00 85.94 89 ARG A O 1
ATOM 679 N N . GLU A 1 90 ? -19.474 -4.495 17.300 1.00 83.19 90 GLU A N 1
ATOM 680 C CA . GLU A 1 90 ? -19.339 -5.178 18.592 1.00 83.19 90 GLU A CA 1
ATOM 681 C C . GLU A 1 90 ? -19.150 -4.211 19.770 1.00 83.19 90 GLU A C 1
ATOM 683 O O . GLU A 1 90 ? -19.476 -4.556 20.902 1.00 83.19 90 GLU A O 1
ATOM 688 N N . GLY A 1 91 ? -18.618 -3.008 19.531 1.00 79.69 91 GLY A N 1
ATOM 689 C CA . GLY A 1 91 ? -18.408 -1.972 20.550 1.00 79.69 91 GLY A CA 1
ATOM 690 C C . GLY A 1 91 ? -17.339 -2.296 21.604 1.00 79.69 91 GLY A C 1
ATOM 691 O O . GLY A 1 91 ? -17.192 -1.535 22.566 1.00 79.69 91 GLY A O 1
ATOM 692 N N . ARG A 1 92 ? -16.611 -3.406 21.430 1.00 80.12 92 ARG A N 1
ATOM 693 C CA . ARG A 1 92 ? -15.545 -3.916 22.304 1.00 80.12 92 ARG A CA 1
ATOM 694 C C . ARG A 1 92 ? -14.450 -4.595 21.481 1.00 80.12 92 ARG A C 1
ATOM 696 O O . ARG A 1 92 ? -14.689 -5.030 20.355 1.00 80.12 92 ARG A O 1
ATOM 703 N N . ILE A 1 93 ? -13.254 -4.704 22.054 1.00 82.88 93 ILE A N 1
ATOM 704 C CA . ILE A 1 93 ? -12.124 -5.392 21.422 1.00 82.88 93 ILE A CA 1
ATOM 705 C C . ILE A 1 93 ? -12.258 -6.895 21.688 1.00 82.88 93 ILE A C 1
ATOM 707 O O . ILE A 1 93 ? -12.140 -7.347 22.823 1.00 82.88 93 ILE A O 1
ATOM 711 N N . THR A 1 94 ? -12.510 -7.675 20.638 1.00 84.94 94 THR A N 1
ATOM 712 C CA . THR A 1 94 ? -12.569 -9.145 20.690 1.00 84.94 94 THR A CA 1
ATOM 713 C C . THR A 1 94 ? -11.484 -9.761 19.801 1.00 84.94 94 THR A C 1
ATOM 715 O O . THR A 1 94 ? -10.940 -9.076 18.926 1.00 84.94 94 THR A O 1
ATOM 718 N N . PRO A 1 95 ? -11.196 -11.073 19.928 1.00 86.69 95 PRO A N 1
ATOM 719 C CA . PRO A 1 95 ? -10.300 -11.772 19.004 1.00 86.69 95 PRO A CA 1
ATOM 720 C C . PRO A 1 95 ? -10.710 -11.652 17.527 1.00 86.69 95 PRO A C 1
ATOM 722 O O . PRO A 1 95 ? -9.869 -11.753 16.636 1.00 86.69 95 PRO A O 1
ATOM 725 N N . HIS A 1 96 ? -11.997 -11.436 17.236 1.00 86.44 96 HIS A N 1
ATOM 726 C CA . HIS A 1 96 ? -12.481 -11.245 15.869 1.00 86.44 96 HIS A CA 1
ATOM 727 C C . HIS A 1 96 ? -12.138 -9.859 15.308 1.00 86.44 96 HIS A C 1
ATOM 729 O O . HIS A 1 96 ? -11.986 -9.732 14.091 1.00 86.44 96 HIS A O 1
ATOM 735 N N . VAL A 1 97 ? -11.973 -8.851 16.169 1.00 87.88 97 VAL A N 1
ATOM 736 C CA . VAL A 1 97 ? -11.493 -7.508 15.809 1.00 87.88 97 VAL A CA 1
ATOM 737 C C . VAL A 1 97 ? -9.966 -7.490 15.702 1.00 87.88 97 VAL A C 1
ATOM 739 O O . VAL A 1 97 ? -9.435 -6.955 14.736 1.00 87.88 97 VAL A O 1
ATOM 742 N N . SER A 1 98 ? -9.245 -8.125 16.632 1.00 86.75 98 SER A N 1
ATOM 743 C CA . SER A 1 98 ? -7.776 -8.051 16.673 1.00 86.75 98 SER A CA 1
ATOM 744 C C . SER A 1 98 ? -7.068 -8.898 15.609 1.00 86.75 98 SER A C 1
ATOM 746 O O . SER A 1 98 ? -6.056 -8.462 15.064 1.00 86.75 98 SER A O 1
ATOM 748 N N . LYS A 1 99 ? -7.603 -10.075 15.247 1.00 91.56 99 LYS A N 1
ATOM 749 C CA . LYS A 1 99 ? -6.993 -10.962 14.233 1.00 91.56 99 LYS A CA 1
ATOM 750 C C . LYS A 1 99 ? -6.710 -10.258 12.892 1.00 91.56 99 LYS A C 1
ATOM 752 O O . LYS A 1 99 ? -5.583 -10.373 12.412 1.00 91.56 99 LYS A O 1
ATOM 757 N N . PRO A 1 100 ? -7.663 -9.526 12.275 1.00 91.38 100 PRO A N 1
ATOM 758 C CA . PRO A 1 100 ? -7.392 -8.757 11.060 1.00 91.38 100 PRO A CA 1
ATOM 759 C C . PRO A 1 100 ? -6.268 -7.725 11.210 1.00 91.38 100 PRO A C 1
ATOM 761 O O . PRO A 1 100 ? -5.486 -7.562 10.281 1.00 91.38 100 PRO A O 1
ATOM 764 N N . ILE A 1 101 ? -6.135 -7.073 12.370 1.00 90.50 101 ILE A N 1
ATOM 765 C CA . ILE A 1 101 ? -5.045 -6.117 12.628 1.00 90.50 101 ILE A CA 1
ATOM 766 C C . ILE A 1 101 ? -3.701 -6.842 12.588 1.00 90.50 101 ILE A C 1
ATOM 768 O O . ILE A 1 101 ? -2.798 -6.429 11.865 1.00 90.50 101 ILE A O 1
ATOM 772 N N . THR A 1 102 ? -3.579 -7.963 13.302 1.00 91.62 102 THR A N 1
ATOM 773 C CA . THR A 1 102 ? -2.349 -8.763 13.308 1.00 91.62 102 THR A CA 1
ATOM 774 C C . THR A 1 102 ? -2.007 -9.265 11.905 1.00 91.62 102 THR A C 1
ATOM 776 O O . THR A 1 102 ? -0.867 -9.141 11.470 1.00 91.62 102 THR A O 1
ATOM 779 N N . LEU A 1 103 ? -2.994 -9.769 11.159 1.00 93.44 103 LEU A N 1
ATOM 780 C CA . LEU A 1 103 ? -2.803 -10.190 9.768 1.00 93.44 103 LEU A CA 1
ATOM 781 C C . LEU A 1 103 ? -2.392 -9.026 8.859 1.00 93.44 103 LEU A C 1
ATOM 783 O O . LEU A 1 103 ? -1.567 -9.223 7.971 1.00 93.44 103 LEU A O 1
ATOM 787 N N . SER A 1 104 ? -2.919 -7.817 9.082 1.00 93.50 104 SER A N 1
ATOM 788 C CA . SER A 1 104 ? -2.515 -6.631 8.317 1.00 93.50 104 SER A CA 1
ATOM 789 C C . SER A 1 104 ? -1.042 -6.291 8.553 1.00 93.50 104 SER A C 1
ATOM 791 O O . SER A 1 104 ? -0.323 -6.016 7.599 1.00 93.50 104 SER A O 1
ATOM 793 N N . ALA A 1 105 ? -0.557 -6.421 9.793 1.00 90.56 105 ALA A N 1
ATOM 794 C CA . ALA A 1 105 ? 0.848 -6.204 10.122 1.00 90.56 105 ALA A CA 1
ATOM 795 C C . ALA A 1 105 ? 1.757 -7.246 9.448 1.00 90.56 105 ALA A C 1
ATOM 797 O O . ALA A 1 105 ? 2.754 -6.881 8.832 1.00 90.56 105 ALA A O 1
ATOM 798 N N . TRP A 1 106 ? 1.378 -8.530 9.481 1.00 93.38 106 TRP A N 1
ATOM 799 C CA . TRP A 1 106 ? 2.100 -9.586 8.757 1.00 93.38 106 TRP A CA 1
ATOM 800 C C . TRP A 1 106 ? 2.101 -9.367 7.244 1.00 93.38 106 TRP A C 1
ATOM 802 O O . TRP A 1 106 ? 3.114 -9.587 6.588 1.00 93.38 106 TRP A O 1
ATOM 812 N N . THR A 1 107 ? 0.987 -8.897 6.686 1.00 93.25 107 THR A N 1
ATOM 813 C CA . THR A 1 107 ? 0.879 -8.594 5.253 1.00 93.25 107 THR A CA 1
ATOM 814 C C . THR A 1 107 ? 1.795 -7.435 4.862 1.00 93.25 107 THR A C 1
ATOM 816 O O . THR A 1 107 ? 2.440 -7.487 3.817 1.00 93.25 107 THR A O 1
ATOM 819 N N . LEU A 1 108 ? 1.912 -6.412 5.712 1.00 91.06 108 LEU A N 1
ATOM 820 C CA . LEU A 1 108 ? 2.814 -5.282 5.489 1.00 91.06 108 LEU A CA 1
ATOM 821 C C . LEU A 1 108 ? 4.295 -5.674 5.480 1.00 91.06 108 LEU A C 1
ATOM 823 O O . LEU A 1 108 ? 5.077 -5.029 4.787 1.00 91.06 108 LEU A O 1
ATOM 827 N N . LEU A 1 109 ? 4.686 -6.755 6.163 1.00 90.56 109 LEU A N 1
ATOM 828 C CA . LEU A 1 109 ? 6.059 -7.272 6.089 1.00 90.56 109 LEU A CA 1
ATOM 829 C C . LEU A 1 109 ? 6.433 -7.791 4.696 1.00 90.56 109 LEU A C 1
ATOM 831 O O . LEU A 1 109 ? 7.616 -7.932 4.402 1.00 90.56 109 LEU A O 1
ATOM 835 N N . LEU A 1 110 ? 5.452 -8.047 3.828 1.00 90.88 110 LEU A N 1
ATOM 836 C CA . LEU A 1 110 ? 5.692 -8.420 2.435 1.00 90.88 110 LEU A CA 1
ATOM 837 C C . LEU A 1 110 ? 5.908 -7.197 1.531 1.00 90.88 110 LEU A C 1
ATOM 839 O O . LEU A 1 110 ? 6.405 -7.358 0.419 1.00 90.88 110 LEU A O 1
ATOM 843 N N . TYR A 1 111 ? 5.573 -5.981 1.984 1.00 90.06 111 TYR A N 1
ATOM 844 C CA . TYR A 1 111 ? 5.733 -4.757 1.190 1.00 90.06 111 TYR A CA 1
ATOM 845 C C . TYR A 1 111 ? 7.168 -4.558 0.665 1.00 90.06 111 TYR A C 1
ATOM 847 O O . TYR A 1 111 ? 7.307 -4.296 -0.530 1.00 90.06 111 TYR A O 1
ATOM 855 N N . PRO A 1 112 ? 8.243 -4.748 1.466 1.00 88.38 112 PRO A N 1
ATOM 856 C CA . PRO A 1 112 ? 9.625 -4.584 1.003 1.00 88.38 112 PRO A CA 1
ATOM 857 C C . PRO A 1 112 ? 10.038 -5.535 -0.129 1.00 88.38 112 PRO A C 1
ATOM 859 O O . PRO A 1 112 ? 10.969 -5.222 -0.870 1.00 88.38 112 PRO A O 1
ATOM 862 N N . LEU A 1 113 ? 9.340 -6.665 -0.310 1.00 89.19 113 LEU A N 1
ATOM 863 C CA . LEU A 1 113 ? 9.603 -7.577 -1.427 1.00 89.19 113 LEU A CA 1
ATOM 864 C C . LEU A 1 113 ? 9.288 -6.922 -2.776 1.00 89.19 113 LEU A C 1
ATOM 866 O O . LEU A 1 113 ? 9.949 -7.215 -3.764 1.00 89.19 113 LEU A O 1
ATOM 870 N N . GLY A 1 114 ? 8.315 -6.009 -2.822 1.00 89.06 114 GLY A N 1
ATOM 871 C CA . GLY A 1 114 ? 7.967 -5.277 -4.035 1.00 89.06 114 GLY A CA 1
ATOM 872 C C . GLY A 1 114 ? 9.128 -4.427 -4.567 1.00 89.06 114 GLY A C 1
ATOM 873 O O . GLY A 1 114 ? 9.609 -4.712 -5.664 1.00 89.06 114 GLY A O 1
ATOM 874 N N . PRO A 1 115 ? 9.627 -3.431 -3.804 1.00 86.00 115 PRO A N 1
ATOM 875 C CA . PRO A 1 115 ? 10.809 -2.655 -4.172 1.00 86.00 115 PRO A CA 1
ATOM 876 C C . PRO A 1 115 ? 12.030 -3.531 -4.448 1.00 86.00 115 PRO A C 1
ATOM 878 O O . PRO A 1 115 ? 12.719 -3.299 -5.431 1.00 86.00 115 PRO A O 1
ATOM 881 N N . PHE A 1 116 ? 12.267 -4.579 -3.650 1.00 86.81 116 PHE A N 1
ATOM 882 C CA . PHE A 1 116 ? 13.372 -5.511 -3.887 1.00 86.81 116 PHE A CA 1
ATOM 883 C C . PHE A 1 116 ? 13.323 -6.134 -5.293 1.00 86.81 116 PHE A C 1
ATOM 885 O O . PHE A 1 116 ? 14.309 -6.098 -6.026 1.00 86.81 116 PHE A O 1
ATOM 892 N N . VAL A 1 117 ? 12.160 -6.647 -5.705 1.00 89.44 117 VAL A N 1
ATOM 893 C CA . VAL A 1 117 ? 11.971 -7.216 -7.049 1.00 89.44 117 VAL A CA 1
ATOM 894 C C . VAL A 1 117 ? 12.102 -6.136 -8.132 1.00 89.44 117 VAL A C 1
ATOM 896 O O . VAL A 1 117 ? 12.699 -6.393 -9.177 1.00 89.44 117 VAL A O 1
ATOM 899 N N . GLN A 1 118 ? 11.615 -4.914 -7.890 1.00 88.12 118 GLN A N 1
ATOM 900 C CA . GLN A 1 118 ? 11.801 -3.798 -8.828 1.00 88.12 118 GLN A CA 1
ATOM 901 C C . GLN A 1 118 ? 13.273 -3.401 -8.976 1.00 88.12 118 GLN A C 1
ATOM 903 O O . GLN A 1 118 ? 13.706 -3.151 -10.096 1.00 88.12 118 GLN A O 1
ATOM 908 N N . HIS A 1 119 ? 14.065 -3.430 -7.901 1.00 85.06 119 HIS A N 1
ATOM 909 C CA . HIS A 1 119 ? 15.508 -3.197 -7.972 1.00 85.06 119 HIS A CA 1
ATOM 910 C C . HIS A 1 119 ? 16.218 -4.260 -8.816 1.00 85.06 119 HIS A C 1
ATOM 912 O O . HIS A 1 119 ? 17.101 -3.919 -9.596 1.00 85.06 119 HIS A O 1
ATOM 918 N N . MET A 1 120 ? 15.817 -5.534 -8.728 1.00 86.12 120 MET A N 1
ATOM 919 C CA . MET A 1 120 ? 16.351 -6.572 -9.621 1.00 86.12 120 MET A CA 1
ATOM 920 C C . MET A 1 120 ? 16.052 -6.258 -11.096 1.00 86.12 120 MET A C 1
ATOM 922 O O . MET A 1 120 ? 16.938 -6.371 -11.941 1.00 86.12 120 MET A O 1
ATOM 926 N N . GLY A 1 121 ? 14.826 -5.815 -11.398 1.00 87.12 121 GLY A N 1
ATOM 927 C CA . GLY A 1 121 ? 14.443 -5.365 -12.739 1.00 87.12 121 GLY A CA 1
ATOM 928 C C . GLY A 1 121 ? 15.226 -4.138 -13.204 1.00 87.12 121 GLY A C 1
ATOM 929 O O . GLY A 1 121 ? 15.686 -4.097 -14.342 1.00 87.12 121 GLY A O 1
ATOM 930 N N . ALA A 1 122 ? 15.433 -3.173 -12.308 1.00 85.12 122 ALA A N 1
ATOM 931 C CA . ALA A 1 122 ? 16.193 -1.959 -12.568 1.00 85.12 122 ALA A CA 1
ATOM 932 C C . ALA A 1 122 ? 17.670 -2.245 -12.857 1.00 85.12 122 ALA A C 1
ATOM 934 O O . ALA A 1 122 ? 18.204 -1.688 -13.807 1.00 85.12 122 ALA A O 1
ATOM 935 N N . ASN A 1 123 ? 18.302 -3.142 -12.097 1.00 86.00 123 ASN A N 1
ATOM 936 C CA . ASN A 1 123 ? 19.686 -3.559 -12.335 1.00 86.00 123 ASN A CA 1
ATOM 937 C C . ASN A 1 123 ? 19.839 -4.253 -13.695 1.00 86.00 123 ASN A C 1
ATOM 939 O O . ASN A 1 123 ? 20.836 -4.067 -14.385 1.00 86.00 123 ASN A O 1
ATOM 943 N N . TRP A 1 124 ? 18.845 -5.045 -14.111 1.00 87.12 124 TRP A N 1
ATOM 944 C CA . TRP A 1 124 ? 18.858 -5.630 -15.451 1.00 87.12 124 TRP A CA 1
ATOM 945 C C . TRP A 1 124 ? 18.680 -4.545 -16.522 1.00 87.12 124 TRP A C 1
ATOM 947 O O . TRP A 1 124 ? 19.461 -4.481 -17.470 1.00 87.12 124 TRP A O 1
ATOM 957 N N . TYR A 1 125 ? 17.693 -3.661 -16.369 1.00 85.44 125 TYR A N 1
ATOM 958 C CA . TYR A 1 125 ? 17.458 -2.565 -17.311 1.00 85.44 125 TYR A CA 1
ATOM 959 C C . TYR A 1 125 ? 18.687 -1.657 -17.469 1.00 85.44 125 TYR A C 1
ATOM 961 O O . TYR A 1 125 ? 19.059 -1.315 -18.588 1.00 85.44 125 TYR A O 1
ATOM 969 N N . SER A 1 126 ? 19.368 -1.327 -16.372 1.00 83.06 126 SER A N 1
ATOM 970 C CA . SER A 1 126 ? 20.562 -0.484 -16.392 1.00 83.06 126 SER A CA 1
ATOM 971 C C . SER A 1 126 ? 21.754 -1.164 -17.062 1.00 83.06 126 SER A C 1
ATOM 973 O O . SER A 1 126 ? 22.444 -0.531 -17.858 1.00 83.06 126 SER A O 1
ATOM 975 N N . ALA A 1 127 ? 21.945 -2.466 -16.828 1.00 84.12 127 ALA A N 1
ATOM 976 C CA . ALA A 1 127 ? 22.976 -3.250 -17.502 1.00 84.12 127 ALA A CA 1
ATOM 977 C C . ALA A 1 127 ? 22.772 -3.286 -19.029 1.00 84.12 127 ALA A C 1
ATOM 979 O O . ALA A 1 127 ? 23.744 -3.268 -19.779 1.00 84.12 127 ALA A O 1
ATOM 980 N N . GLN A 1 128 ? 21.518 -3.278 -19.508 1.00 85.50 128 GLN A N 1
ATOM 981 C CA . GLN A 1 128 ? 21.221 -3.172 -20.948 1.00 85.50 128 GLN A CA 1
ATOM 982 C C . GLN A 1 128 ? 21.643 -1.819 -21.544 1.00 85.50 128 GLN A C 1
ATOM 98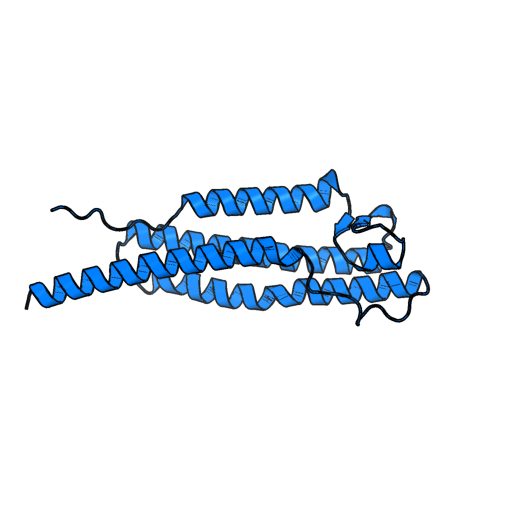4 O O . GLN A 1 128 ? 21.916 -1.745 -22.739 1.00 85.50 128 GLN A O 1
ATOM 989 N N . HIS A 1 129 ? 21.734 -0.777 -20.717 1.00 83.44 129 HIS A N 1
ATOM 990 C CA . HIS A 1 129 ? 22.086 0.588 -21.113 1.00 83.44 129 HIS A CA 1
ATOM 991 C C . HIS A 1 129 ? 23.525 0.975 -20.722 1.00 83.44 129 HIS A C 1
ATOM 993 O O . HIS A 1 129 ? 23.896 2.141 -20.822 1.00 83.44 129 HIS A O 1
ATOM 999 N N . GLY A 1 130 ? 24.349 0.007 -20.298 1.00 82.25 130 GLY A N 1
ATOM 1000 C CA . GLY A 1 130 ? 25.759 0.234 -19.961 1.00 82.25 130 GLY A CA 1
ATOM 1001 C C . GLY A 1 130 ? 25.981 1.033 -18.674 1.00 82.25 130 GLY A C 1
ATOM 1002 O O . GLY A 1 130 ? 26.999 1.712 -18.551 1.00 82.25 130 GLY A O 1
ATOM 1003 N N . VAL A 1 131 ? 25.032 0.985 -17.733 1.00 77.75 131 VAL A N 1
ATOM 1004 C CA . VAL A 1 131 ? 25.146 1.655 -16.434 1.00 77.75 131 VAL A CA 1
ATOM 1005 C C . VAL A 1 131 ? 25.377 0.629 -15.321 1.00 77.75 131 VAL A C 1
ATOM 1007 O O . VAL A 1 131 ? 24.473 -0.140 -14.979 1.00 77.75 131 VAL A O 1
ATOM 1010 N N . ASP A 1 132 ? 26.569 0.677 -14.719 1.00 66.50 132 ASP A N 1
ATOM 1011 C CA . ASP A 1 132 ? 27.064 -0.363 -13.805 1.00 66.50 132 ASP A CA 1
ATOM 1012 C C . ASP A 1 132 ? 26.803 -0.105 -12.300 1.00 66.50 132 ASP A C 1
ATOM 1014 O O . ASP A 1 132 ? 26.881 -1.046 -11.515 1.00 66.50 132 ASP A O 1
ATOM 1018 N N . ASP A 1 133 ? 26.435 1.115 -11.869 1.00 59.47 133 ASP A N 1
ATOM 1019 C CA . ASP A 1 133 ? 26.432 1.492 -10.434 1.00 59.47 133 ASP A CA 1
ATOM 1020 C C . ASP A 1 133 ? 25.151 2.222 -9.961 1.00 59.47 133 ASP A C 1
ATOM 1022 O O . ASP A 1 133 ? 25.133 3.415 -9.654 1.00 59.47 133 ASP A O 1
ATOM 1026 N N . LEU A 1 134 ? 24.031 1.493 -9.882 1.00 60.50 134 LEU A N 1
ATOM 1027 C CA . LEU A 1 134 ? 22.711 2.054 -9.523 1.00 60.50 134 LEU A CA 1
ATOM 1028 C C . LEU A 1 134 ? 22.210 1.709 -8.116 1.00 60.50 134 LEU A C 1
ATOM 1030 O O . LEU A 1 134 ? 21.215 2.277 -7.662 1.00 60.50 134 LEU A O 1
ATOM 1034 N N . TYR A 1 135 ? 22.883 0.796 -7.413 1.00 52.41 135 TYR A N 1
ATOM 1035 C CA . TYR A 1 135 ? 22.452 0.340 -6.087 1.00 52.41 135 TYR A CA 1
ATOM 1036 C C . TYR A 1 135 ? 22.638 1.416 -4.998 1.00 52.41 135 TYR A C 1
ATOM 1038 O O . TYR A 1 135 ? 21.873 1.461 -4.040 1.00 52.41 135 TYR A O 1
ATOM 1046 N N . ASN A 1 136 ? 23.617 2.317 -5.155 1.00 51.84 136 ASN A N 1
ATOM 1047 C CA . ASN A 1 136 ? 23.993 3.304 -4.129 1.00 51.84 136 ASN A CA 1
ATOM 1048 C C . ASN A 1 136 ? 23.291 4.669 -4.238 1.00 51.84 136 ASN A C 1
ATOM 1050 O O . ASN A 1 136 ? 23.391 5.476 -3.317 1.00 51.84 136 ASN A O 1
ATOM 1054 N N . THR A 1 137 ? 22.596 4.962 -5.338 1.00 53.53 137 THR A N 1
ATOM 1055 C CA . THR A 1 137 ? 22.047 6.305 -5.615 1.00 53.53 137 THR A CA 1
ATOM 1056 C C . THR A 1 137 ? 20.564 6.460 -5.281 1.00 53.53 137 THR A C 1
ATOM 1058 O O . THR A 1 137 ? 20.020 7.559 -5.387 1.00 53.53 137 THR A O 1
ATOM 1061 N N . GLN A 1 138 ? 19.887 5.396 -4.843 1.00 57.16 138 GLN A N 1
ATOM 1062 C CA . GLN A 1 138 ? 18.440 5.427 -4.636 1.00 57.16 138 GLN A CA 1
ATOM 1063 C C . GLN A 1 138 ? 18.086 5.798 -3.193 1.00 57.16 138 GLN A C 1
ATOM 1065 O O . GLN A 1 138 ? 18.073 4.963 -2.291 1.00 57.16 138 GLN A O 1
ATOM 1070 N N . ALA A 1 139 ? 17.760 7.074 -2.980 1.00 53.84 139 ALA A N 1
ATOM 1071 C CA . ALA A 1 139 ? 17.019 7.495 -1.797 1.00 53.84 139 ALA A CA 1
ATOM 1072 C C . ALA A 1 139 ? 15.631 6.827 -1.792 1.00 53.84 139 ALA A C 1
ATOM 1074 O O . ALA A 1 139 ? 15.026 6.648 -2.850 1.00 53.84 139 ALA A O 1
ATOM 1075 N N . LEU A 1 140 ? 15.121 6.482 -0.602 1.00 52.06 140 LEU A N 1
ATOM 1076 C CA . LEU A 1 140 ? 13.741 6.027 -0.393 1.00 52.06 140 LEU A CA 1
ATOM 1077 C C . LEU A 1 140 ? 12.777 7.025 -1.059 1.00 52.06 140 LEU A C 1
ATOM 1079 O O . LEU A 1 140 ? 12.552 8.119 -0.544 1.00 52.06 140 LEU A O 1
ATOM 1083 N N . GLY A 1 141 ? 12.276 6.671 -2.241 1.00 53.16 141 GLY A N 1
ATOM 1084 C CA . GLY A 1 141 ? 11.483 7.562 -3.080 1.00 53.16 141 GLY A CA 1
ATOM 1085 C C . GLY A 1 141 ? 10.088 7.872 -2.512 1.00 53.16 141 GLY A C 1
ATOM 1086 O O . GLY A 1 141 ? 9.679 7.320 -1.486 1.00 53.16 141 GLY A O 1
ATOM 1087 N N . PRO A 1 142 ? 9.301 8.713 -3.212 1.00 56.22 142 PRO A N 1
ATOM 1088 C CA . PRO A 1 142 ? 7.932 9.097 -2.830 1.00 56.22 142 PRO A CA 1
ATOM 1089 C C . PRO A 1 142 ? 6.926 7.927 -2.749 1.00 56.22 142 PRO A C 1
ATOM 1091 O O . PRO A 1 142 ? 5.796 8.109 -2.294 1.00 56.22 142 PRO A O 1
ATOM 1094 N N . ASP A 1 143 ? 7.340 6.713 -3.114 1.00 64.00 143 ASP A N 1
ATOM 1095 C CA . ASP A 1 143 ? 6.581 5.459 -3.023 1.00 64.00 143 ASP A CA 1
ATOM 1096 C C . ASP A 1 143 ? 6.135 5.078 -1.602 1.00 64.00 143 ASP A C 1
ATOM 1098 O O . ASP A 1 143 ? 5.311 4.182 -1.426 1.00 64.00 143 ASP A O 1
ATOM 1102 N N . LEU A 1 144 ? 6.642 5.753 -0.568 1.00 73.81 144 LEU A N 1
ATOM 1103 C CA . LEU A 1 144 ? 6.209 5.536 0.812 1.00 73.81 144 LEU A CA 1
ATOM 1104 C C . LEU A 1 144 ? 4.887 6.233 1.155 1.00 73.81 144 LEU A C 1
ATOM 1106 O O . LEU A 1 144 ? 4.313 5.934 2.199 1.00 73.81 144 LEU A O 1
ATOM 1110 N N . PHE A 1 145 ? 4.371 7.137 0.316 1.00 79.31 145 PHE A N 1
ATOM 1111 C CA . PHE A 1 145 ? 3.192 7.936 0.665 1.00 79.31 145 PHE A CA 1
ATOM 1112 C C . PHE A 1 145 ? 1.929 7.100 0.974 1.00 79.31 145 PHE A C 1
ATOM 1114 O O . PHE A 1 145 ? 1.333 7.312 2.035 1.00 79.31 145 PHE A O 1
ATOM 1121 N N . PRO A 1 146 ? 1.529 6.100 0.155 1.00 81.50 146 PRO A N 1
ATOM 1122 C CA . PRO A 1 146 ? 0.386 5.242 0.483 1.00 81.50 146 PRO A CA 1
ATOM 1123 C C . PRO A 1 146 ? 0.604 4.420 1.760 1.00 81.50 146 PRO A C 1
ATOM 1125 O O . PRO A 1 146 ? -0.322 4.243 2.552 1.00 81.50 146 PRO A O 1
ATOM 1128 N N . LEU A 1 147 ? 1.838 3.954 1.985 1.00 84.25 147 LEU A N 1
ATOM 1129 C CA . LEU A 1 147 ? 2.222 3.232 3.198 1.00 84.25 147 LEU A CA 1
ATOM 1130 C C . LEU A 1 147 ? 2.105 4.134 4.437 1.00 84.25 147 LEU A C 1
ATOM 1132 O O . LEU A 1 147 ? 1.607 3.704 5.475 1.00 84.25 147 LEU A O 1
ATOM 1136 N N . TRP A 1 148 ? 2.505 5.400 4.314 1.00 84.31 148 TRP A N 1
ATOM 1137 C CA . TRP A 1 148 ? 2.439 6.388 5.387 1.00 84.31 148 TRP A CA 1
ATOM 1138 C C . TRP A 1 148 ? 0.992 6.723 5.768 1.00 84.31 148 TRP A C 1
ATOM 1140 O O . TRP A 1 148 ? 0.644 6.721 6.949 1.00 84.31 148 TRP A O 1
ATOM 1150 N N . LEU A 1 149 ? 0.113 6.918 4.777 1.00 84.81 149 LEU A N 1
ATOM 1151 C CA . LEU A 1 149 ? -1.323 7.109 5.009 1.00 84.81 149 LEU A CA 1
ATOM 1152 C C . LEU A 1 149 ? -1.972 5.895 5.682 1.00 84.81 149 LEU A C 1
ATOM 1154 O O . LEU A 1 149 ? -2.803 6.051 6.578 1.00 84.81 149 LEU A O 1
ATOM 1158 N N . LEU A 1 150 ? -1.586 4.684 5.276 1.00 87.62 150 LEU A N 1
ATOM 1159 C CA . LEU A 1 150 ? -2.063 3.456 5.902 1.00 87.62 150 LEU A CA 1
ATOM 1160 C C . LEU A 1 150 ? -1.593 3.349 7.364 1.00 87.62 150 LE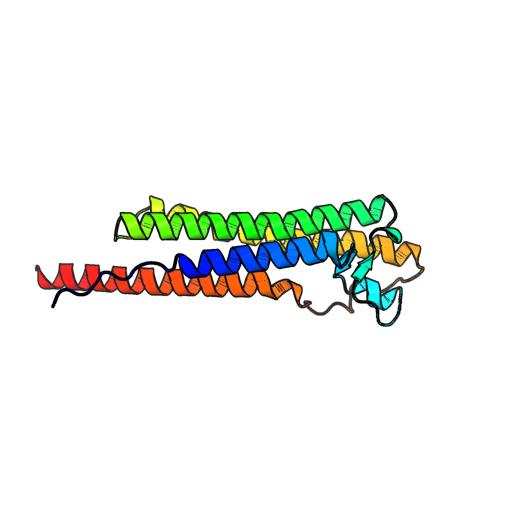U A C 1
ATOM 1162 O O . LEU A 1 150 ? -2.371 2.955 8.232 1.00 87.62 150 LEU A O 1
ATOM 1166 N N . GLY A 1 151 ? -0.353 3.759 7.647 1.00 87.56 151 GLY A N 1
ATOM 1167 C CA . GLY A 1 151 ? 0.188 3.862 9.003 1.00 87.56 151 GLY A CA 1
ATOM 1168 C C . GLY A 1 151 ? -0.591 4.850 9.874 1.00 87.56 151 GLY A C 1
ATOM 1169 O O . GLY A 1 151 ? -0.994 4.504 10.984 1.00 87.56 151 GLY A O 1
ATOM 1170 N N . LEU A 1 152 ? -0.896 6.044 9.353 1.00 87.69 152 LEU A N 1
ATOM 1171 C CA . LEU A 1 152 ? -1.767 7.001 10.042 1.00 87.69 152 LEU A CA 1
ATOM 1172 C C . LEU A 1 152 ? -3.152 6.414 10.324 1.00 87.69 152 LEU A C 1
ATOM 1174 O O . LEU A 1 152 ? -3.670 6.561 11.430 1.00 87.69 152 LEU A O 1
ATOM 1178 N N . TYR A 1 153 ? -3.744 5.712 9.357 1.00 86.69 153 TYR A N 1
ATOM 1179 C CA . TYR A 1 153 ? -5.034 5.057 9.554 1.00 86.69 153 TYR A CA 1
ATOM 1180 C C . TYR A 1 153 ? -4.980 4.021 10.684 1.00 86.69 153 TYR A C 1
ATOM 1182 O O . TYR A 1 153 ? -5.832 4.037 11.576 1.00 86.69 153 TYR A O 1
ATOM 1190 N N . ALA A 1 154 ? -3.942 3.183 10.716 1.00 88.88 154 ALA A N 1
ATOM 1191 C CA . ALA A 1 154 ? -3.728 2.222 11.794 1.00 88.88 154 ALA A CA 1
ATOM 1192 C C . ALA A 1 154 ? -3.575 2.906 13.167 1.00 88.88 154 ALA A C 1
ATOM 1194 O O . ALA A 1 154 ? -4.179 2.457 14.141 1.00 88.88 154 ALA A O 1
ATOM 1195 N N . LEU A 1 155 ? -2.845 4.026 13.246 1.00 89.19 155 LEU A N 1
ATOM 1196 C CA . LEU A 1 155 ? -2.701 4.809 14.479 1.00 89.19 155 LEU A CA 1
ATOM 1197 C C . LEU A 1 155 ? -4.031 5.413 14.945 1.00 89.19 155 LEU A C 1
ATOM 1199 O O . LEU A 1 155 ? -4.351 5.352 16.131 1.00 89.19 155 LEU A O 1
ATOM 1203 N N . THR A 1 156 ? -4.844 5.947 14.027 1.00 87.38 156 THR A N 1
ATOM 1204 C CA . THR A 1 156 ? -6.175 6.467 14.385 1.00 87.38 156 THR A CA 1
ATOM 1205 C C . THR A 1 156 ? -7.102 5.368 14.903 1.00 87.38 156 THR A C 1
ATOM 1207 O O . THR A 1 156 ? -7.827 5.586 15.873 1.00 87.38 156 THR A O 1
ATOM 1210 N N . LEU A 1 157 ? -7.046 4.166 14.314 1.00 87.06 157 LEU A N 1
ATOM 1211 C CA . LEU A 1 157 ? -7.781 3.003 14.811 1.00 87.06 157 LEU A CA 1
ATOM 1212 C C . LEU A 1 157 ? -7.313 2.595 16.208 1.00 87.06 157 LEU A C 1
ATOM 1214 O O . LEU A 1 157 ? -8.151 2.372 17.078 1.00 87.06 157 LEU A O 1
ATOM 1218 N N . ALA A 1 158 ? -5.999 2.550 16.437 1.00 87.31 158 ALA A N 1
ATOM 1219 C CA . ALA A 1 158 ? -5.437 2.254 17.750 1.00 87.31 158 ALA A CA 1
ATOM 1220 C C . ALA A 1 158 ? -5.918 3.262 18.806 1.00 87.31 158 ALA A C 1
ATOM 1222 O O . ALA A 1 158 ? -6.392 2.849 19.862 1.00 87.31 158 ALA A O 1
ATOM 1223 N N . GLY A 1 159 ? -5.897 4.563 18.495 1.00 86.19 159 GLY A N 1
ATOM 1224 C CA . GLY A 1 159 ? -6.421 5.608 19.379 1.00 86.19 159 GLY A CA 1
ATOM 1225 C C . GLY A 1 159 ? -7.887 5.380 19.759 1.00 86.19 159 GLY A C 1
ATOM 1226 O O . GLY A 1 159 ? -8.220 5.359 20.940 1.00 86.19 159 GLY A O 1
ATOM 1227 N N . VAL A 1 160 ? -8.755 5.114 18.776 1.00 86.44 160 VAL A N 1
ATOM 1228 C CA . VAL A 1 160 ? -10.180 4.821 19.024 1.00 86.44 160 VAL A CA 1
ATOM 1229 C C . VAL A 1 160 ? -10.365 3.569 19.886 1.00 86.44 160 VAL A C 1
ATOM 1231 O O . VAL A 1 160 ? -11.215 3.548 20.779 1.00 86.44 160 VAL A O 1
ATOM 1234 N N . TYR A 1 161 ? -9.579 2.523 19.631 1.00 88.50 161 TYR A N 1
ATOM 1235 C CA . TYR A 1 161 ? -9.660 1.269 20.376 1.00 88.50 161 TYR A CA 1
ATOM 1236 C C . TYR A 1 161 ? -9.218 1.449 21.829 1.00 88.50 161 TYR A C 1
ATOM 1238 O O . TYR A 1 161 ? -9.933 1.003 22.725 1.00 88.50 161 TYR A O 1
ATOM 1246 N N . PHE A 1 162 ? -8.112 2.156 22.075 1.00 87.44 162 PHE A N 1
ATOM 1247 C CA . PHE A 1 162 ? -7.636 2.441 23.429 1.00 87.44 162 PHE A CA 1
ATOM 1248 C C . PHE A 1 162 ? -8.599 3.334 24.210 1.00 87.44 162 PHE A C 1
ATOM 1250 O O . PHE A 1 162 ? -8.923 3.009 25.347 1.00 87.44 162 PHE A O 1
ATOM 1257 N N . SER A 1 163 ? -9.141 4.395 23.600 1.00 84.94 163 SER A N 1
ATOM 1258 C CA . SER A 1 163 ? -10.147 5.236 24.263 1.00 84.94 163 SER A CA 1
ATOM 1259 C C . SER A 1 163 ? -11.392 4.443 24.658 1.00 84.94 163 SER A C 1
ATOM 1261 O O . SER A 1 163 ? -11.980 4.686 25.708 1.00 84.94 163 SER A O 1
ATOM 1263 N N . ARG A 1 164 ? -11.808 3.473 23.833 1.00 83.38 164 ARG A N 1
ATOM 1264 C CA . ARG A 1 164 ? -12.945 2.613 24.171 1.00 83.38 164 ARG A CA 1
ATOM 1265 C C . ARG A 1 164 ? -12.611 1.604 25.260 1.00 83.38 164 ARG A C 1
ATOM 1267 O O . ARG A 1 164 ? -13.479 1.328 26.079 1.00 83.38 164 ARG A O 1
ATOM 1274 N N . ALA A 1 165 ? -11.405 1.043 25.245 1.00 82.62 165 ALA A N 1
ATOM 1275 C CA . ALA A 1 165 ? -10.951 0.132 26.287 1.00 82.62 165 ALA A CA 1
ATOM 1276 C C . ALA A 1 165 ? -10.940 0.831 27.654 1.00 82.62 165 ALA A C 1
ATOM 1278 O O . ALA A 1 165 ? -11.553 0.312 28.577 1.00 82.62 165 ALA A O 1
ATOM 1279 N N . ALA A 1 166 ? -10.376 2.042 27.733 1.00 83.31 166 ALA A N 1
ATOM 1280 C CA . ALA A 1 166 ? -10.364 2.849 28.954 1.00 83.31 166 ALA A CA 1
ATOM 1281 C C . ALA A 1 166 ? -11.781 3.160 29.467 1.00 83.31 166 ALA A C 1
ATOM 1283 O O . ALA A 1 166 ? -12.072 2.955 30.637 1.00 83.31 166 ALA A O 1
ATOM 1284 N N . ALA A 1 167 ? -12.704 3.557 28.581 1.00 82.56 167 ALA A N 1
ATOM 1285 C CA . ALA A 1 167 ? -14.092 3.817 28.978 1.00 82.56 167 ALA A CA 1
ATOM 1286 C C . ALA A 1 167 ? -14.809 2.567 29.528 1.00 82.56 167 ALA A C 1
ATOM 1288 O O . ALA A 1 167 ? -15.640 2.673 30.420 1.00 82.56 167 ALA A O 1
ATOM 1289 N N . LEU A 1 168 ? -14.511 1.380 28.986 1.00 81.81 168 LEU A N 1
ATOM 1290 C CA . LEU A 1 168 ? -15.078 0.122 29.484 1.00 81.81 168 LEU A CA 1
ATOM 1291 C C . LEU A 1 168 ? -14.467 -0.309 30.824 1.00 81.81 168 LEU A C 1
ATOM 1293 O O . LEU A 1 168 ? -15.123 -1.035 31.564 1.00 81.81 168 LEU A O 1
ATOM 1297 N N . GLU A 1 169 ? -13.229 0.092 31.107 1.00 81.69 169 GLU A N 1
ATOM 1298 C CA . GLU A 1 169 ? -12.551 -0.141 32.385 1.00 81.69 169 GLU A CA 1
ATOM 1299 C C . GLU A 1 169 ? -13.119 0.777 33.476 1.00 81.69 169 GLU A C 1
ATOM 1301 O O . GLU A 1 169 ? -13.543 0.272 34.511 1.00 81.69 169 GLU A O 1
ATOM 1306 N N . GLU A 1 170 ? -13.276 2.079 33.197 1.00 76.81 170 GLU A N 1
ATOM 1307 C CA . GLU A 1 170 ? -13.942 3.040 34.097 1.00 76.81 170 GLU A CA 1
ATOM 1308 C C . GLU A 1 170 ? -15.379 2.614 34.446 1.00 76.81 170 GLU A C 1
ATOM 1310 O O . GLU A 1 170 ? -15.780 2.658 35.610 1.00 76.81 170 GLU A O 1
ATOM 1315 N N . ASP A 1 171 ? -16.153 2.154 33.454 1.00 75.81 171 ASP A N 1
ATOM 1316 C CA . ASP A 1 171 ? -17.508 1.633 33.677 1.00 75.81 171 ASP A CA 1
ATOM 1317 C C . ASP A 1 171 ? -17.499 0.394 34.598 1.00 75.81 171 ASP A C 1
ATOM 1319 O O . ASP A 1 171 ? -18.439 0.190 35.366 1.00 75.81 171 ASP A O 1
ATOM 1323 N N . HIS A 1 172 ? -16.456 -0.442 34.528 1.00 72.31 172 HIS A N 1
ATOM 1324 C CA . HIS A 1 172 ? -16.323 -1.643 35.357 1.00 72.31 172 HIS A CA 1
ATOM 1325 C C . HIS A 1 172 ? -15.915 -1.297 36.793 1.00 72.31 172 HIS A C 1
ATOM 1327 O O . HIS A 1 172 ? -16.473 -1.866 37.728 1.00 72.31 172 HIS A O 1
ATOM 1333 N N . GLU A 1 173 ? -14.979 -0.362 36.969 1.00 69.44 173 GLU A N 1
ATOM 1334 C CA . GLU A 1 173 ? -14.530 0.117 38.282 1.00 69.44 173 GLU A CA 1
ATOM 1335 C C . GLU A 1 173 ? -15.627 0.893 39.020 1.00 69.44 173 GLU A C 1
ATOM 1337 O O . GLU A 1 173 ? -15.747 0.767 40.232 1.00 69.44 173 GLU A O 1
ATOM 1342 N N . GLY A 1 174 ? -16.475 1.644 38.309 1.00 61.47 174 GLY A N 1
ATOM 1343 C CA . GLY A 1 174 ? -17.604 2.367 38.907 1.00 61.47 174 GLY A CA 1
ATOM 1344 C C . GLY A 1 174 ? -18.786 1.488 39.344 1.00 61.47 174 GLY A C 1
ATOM 1345 O O . GLY A 1 174 ? -19.713 1.990 39.980 1.00 61.47 174 GLY A O 1
ATOM 1346 N N . LEU A 1 175 ? -18.787 0.201 38.979 1.00 55.59 175 LEU A N 1
ATOM 1347 C CA . LEU A 1 175 ? -19.810 -0.789 39.343 1.00 55.59 175 LEU A CA 1
ATOM 1348 C C . LEU A 1 175 ? -19.415 -1.667 40.546 1.00 55.59 175 LEU A C 1
ATOM 1350 O O . LEU A 1 175 ? -20.271 -2.408 41.038 1.00 55.59 175 LEU A O 1
ATOM 1354 N N . VAL A 1 176 ? -18.155 -1.603 40.992 1.00 49.44 176 VAL A N 1
ATOM 1355 C CA . VAL A 1 176 ? -17.623 -2.289 42.187 1.00 49.44 176 VAL A CA 1
ATOM 1356 C C . VAL A 1 176 ? -17.721 -1.369 43.399 1.00 49.44 176 VAL A C 1
ATOM 1358 O O . VAL A 1 176 ? -18.106 -1.880 44.475 1.00 49.44 176 VAL A O 1
#

pLDDT: mean 81.56, std 11.05, range [39.31, 93.5]

Sequence (176 aa):
MKTSSPKAPTIGFGFLLTILAIYILRTLVFDQGFPHPVASVVEPGETIVHFDQLTSGPLGYFAVGYALKIGTLISSATLLLVSSLRFNREGRITPHVSKPITLSAWTLLLYPLGPFVQHMGANWYSAQHGVDDLYNTQALGPDLFPLWLLGLYALTLAGVYFSRAAALEEDHEGLV

Foldseek 3Di:
DPDDQQAQDPVLLVVLVVVLVVVVCCCVPPLQFAQDPLQCVLPPPDRGHHPVLDDPQLNVLLVVLVCLQSVLLVQLSVLQSQLRVVCNVPVADDPSNVVSNVVNVVSVVSNVVSVVSNVVSSCVSCVVSVHHDDPPPDDPDPSCVSVVSSVVSSVSNVVSRVVSVVVVVVVVVVVD